Protein AF-A0A9X3BH97-F1 (afdb_monomer_lite)

Radius of gyration: 17.41 Å; chains: 1; bounding box: 35×28×45 Å

Secondary structure (DSSP, 8-state):
-HHHHHTT--------S-SB-EE-STTTTSS----EE--SSB-TT-PBPHHHHHHHHHHHHHHHHHHHHGGG---

pLDDT: mean 88.11, std 12.38, range [44.66, 98.62]

InterPro domains:
  IPR017853 Glycoside hydrolase superfamily [SSF51445] (1-66)

Structure (mmCIF, N/CA/C/O backbone):
data_AF-A0A9X3BH97-F1
#
_entry.id   AF-A0A9X3BH97-F1
#
loop_
_atom_site.group_PDB
_atom_site.id
_atom_site.type_symbol
_atom_site.label_atom_id
_atom_site.label_alt_id
_atom_site.label_comp_id
_atom_site.label_asym_id
_atom_site.label_entity_id
_atom_site.label_seq_id
_atom_site.pdbx_PDB_ins_code
_atom_site.Cartn_x
_atom_site.Cartn_y
_atom_site.Cartn_z
_atom_site.occupancy
_atom_site.B_iso_or_equiv
_atom_site.auth_seq_id
_atom_site.auth_comp_id
_atom_site.auth_asym_id
_atom_site.auth_atom_id
_atom_site.pdbx_PDB_model_num
ATOM 1 N N . MET A 1 1 ? -14.954 -6.128 4.662 1.00 75.75 1 MET A N 1
ATOM 2 C CA . MET A 1 1 ? -14.410 -6.730 5.898 1.00 75.75 1 MET A CA 1
ATOM 3 C C . MET A 1 1 ? -15.477 -6.813 6.985 1.00 75.75 1 MET A C 1
ATOM 5 O O . MET A 1 1 ? -15.829 -7.924 7.333 1.00 75.75 1 MET A O 1
ATOM 9 N N . HIS A 1 2 ? -16.105 -5.704 7.394 1.00 79.44 2 HIS A N 1
ATOM 10 C CA . HIS A 1 2 ? -17.24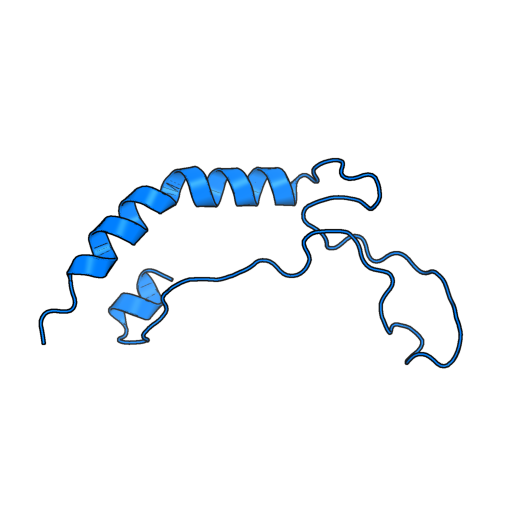0 -5.711 8.339 1.00 79.44 2 HIS A CA 1
ATOM 11 C C . HIS A 1 2 ? -18.358 -6.718 7.988 1.00 79.44 2 HIS A C 1
ATOM 13 O O . HIS A 1 2 ? -18.754 -7.523 8.822 1.00 79.44 2 HIS A O 1
ATOM 19 N N . GLN A 1 3 ? -18.851 -6.724 6.740 1.00 85.19 3 GLN A N 1
ATOM 20 C CA . GLN A 1 3 ? -19.893 -7.681 6.335 1.00 85.19 3 GLN A CA 1
ATOM 21 C C . GLN A 1 3 ? -19.404 -9.139 6.382 1.00 85.19 3 GLN A C 1
ATOM 23 O O . GLN A 1 3 ? -20.112 -9.988 6.895 1.00 85.19 3 GLN A O 1
ATOM 28 N N . LEU A 1 4 ? -18.162 -9.406 5.960 1.00 85.69 4 LEU A N 1
ATOM 29 C CA . LEU A 1 4 ? -17.559 -10.743 6.038 1.00 85.69 4 LEU A CA 1
ATOM 30 C C . LEU A 1 4 ? -17.467 -11.241 7.487 1.00 85.69 4 LEU A C 1
ATOM 32 O O . LEU A 1 4 ? -17.812 -12.386 7.752 1.00 85.69 4 LEU A O 1
ATOM 36 N N . LYS A 1 5 ? -17.082 -10.368 8.427 1.00 83.12 5 LYS A N 1
ATOM 37 C CA . LYS A 1 5 ? -17.096 -10.686 9.861 1.00 83.12 5 LYS A CA 1
ATOM 38 C C . LYS A 1 5 ? -18.510 -11.007 10.358 1.00 83.12 5 LYS A C 1
ATOM 40 O O . LYS A 1 5 ? -18.694 -11.994 11.060 1.00 83.12 5 LYS A O 1
ATOM 45 N N . ARG A 1 6 ? -19.520 -10.218 9.962 1.00 83.88 6 ARG A N 1
ATOM 46 C CA . ARG A 1 6 ? -20.937 -10.488 10.290 1.00 83.88 6 ARG A CA 1
ATOM 47 C C . ARG A 1 6 ? -21.438 -11.817 9.732 1.00 83.88 6 ARG A C 1
ATOM 49 O O . ARG A 1 6 ? -22.253 -12.464 10.378 1.00 83.88 6 ARG A O 1
ATOM 56 N N . ASP A 1 7 ? -20.937 -12.212 8.568 1.00 90.31 7 ASP A N 1
ATOM 57 C CA . ASP A 1 7 ? -21.277 -13.476 7.913 1.00 90.31 7 ASP A CA 1
ATOM 58 C C . ASP A 1 7 ? -20.473 -14.668 8.480 1.00 90.31 7 ASP A C 1
ATOM 60 O O . ASP A 1 7 ? -20.560 -15.779 7.961 1.00 90.31 7 ASP A O 1
ATOM 64 N N . GLY A 1 8 ? -19.692 -14.462 9.550 1.00 85.94 8 GLY A N 1
ATOM 65 C CA . GLY A 1 8 ? -18.933 -15.510 10.238 1.00 85.94 8 GLY A CA 1
ATOM 66 C C . GLY A 1 8 ? -17.586 -15.848 9.595 1.00 85.94 8 GLY A C 1
ATOM 67 O O . GLY A 1 8 ? -16.949 -16.823 9.991 1.00 85.94 8 GLY A O 1
ATOM 68 N N . VAL A 1 9 ? -17.123 -15.061 8.620 1.00 88.31 9 VAL A N 1
ATOM 69 C CA . VAL A 1 9 ? -15.802 -15.246 8.006 1.00 88.31 9 VAL A CA 1
ATOM 70 C C . VAL A 1 9 ? -14.736 -14.576 8.889 1.00 88.31 9 VAL A C 1
ATOM 72 O O . VAL A 1 9 ? -14.809 -13.359 9.101 1.00 88.31 9 VAL A O 1
ATOM 75 N N . PRO A 1 10 ? -13.720 -15.314 9.378 1.00 86.06 10 PRO A N 1
ATOM 76 C CA . PRO A 1 10 ? -12.714 -14.787 10.303 1.00 86.06 10 PRO A CA 1
ATOM 77 C C . PRO A 1 10 ? -11.655 -13.956 9.558 1.00 86.06 10 PRO A C 1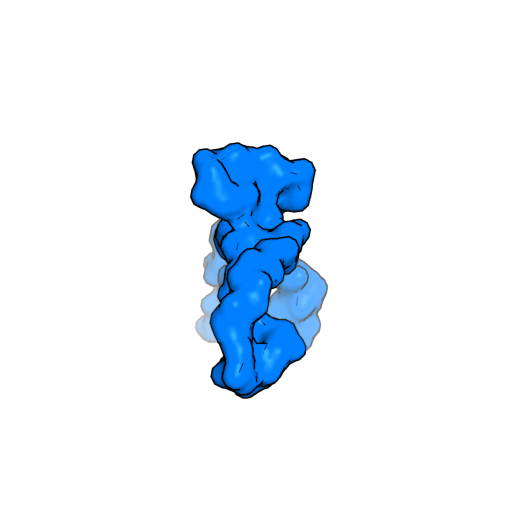
ATOM 79 O O . PRO A 1 10 ? -10.542 -14.408 9.304 1.00 86.06 10 PRO A O 1
ATOM 82 N N . VAL A 1 11 ? -12.023 -12.743 9.136 1.00 84.56 11 VAL A N 1
ATOM 83 C CA . VAL A 1 11 ? -11.120 -11.814 8.439 1.00 84.56 11 VAL A CA 1
ATOM 84 C C . VAL A 1 11 ? -10.545 -10.794 9.416 1.00 84.56 11 VAL A C 1
ATOM 86 O O . VAL A 1 11 ? -11.261 -9.898 9.862 1.00 84.56 11 VAL A O 1
ATOM 89 N N . ASP A 1 12 ? -9.236 -10.848 9.649 1.00 81.69 12 ASP A N 1
ATOM 90 C CA . ASP A 1 12 ? -8.543 -9.935 10.574 1.00 81.69 12 ASP A CA 1
ATOM 91 C C . ASP A 1 12 ? -7.961 -8.688 9.895 1.00 81.69 12 ASP A C 1
ATOM 93 O O . ASP A 1 12 ? -7.644 -7.692 10.546 1.00 81.69 12 ASP A O 1
ATOM 97 N N . GLY A 1 13 ? -7.857 -8.696 8.566 1.00 85.56 13 GLY A N 1
ATOM 98 C CA . GLY A 1 13 ? -7.299 -7.579 7.817 1.00 85.56 13 GLY A CA 1
ATOM 99 C C . GLY A 1 13 ? -7.242 -7.831 6.320 1.00 85.56 13 GLY A C 1
ATOM 100 O O . GLY A 1 13 ? -7.723 -8.841 5.813 1.00 85.56 13 GLY A O 1
ATOM 101 N N . PHE A 1 14 ? -6.656 -6.877 5.607 1.00 90.50 14 PHE A N 1
ATOM 102 C CA . PHE A 1 14 ? -6.330 -6.993 4.192 1.00 90.50 14 PHE A CA 1
ATOM 103 C C . PHE A 1 14 ? -5.116 -6.118 3.880 1.00 90.50 14 PHE A C 1
ATOM 105 O O . PHE A 1 14 ? -4.806 -5.176 4.613 1.00 90.50 14 PHE A O 1
ATOM 112 N N . THR A 1 15 ? -4.432 -6.428 2.786 1.00 94.06 15 THR A N 1
ATOM 113 C CA . THR A 1 15 ? -3.290 -5.662 2.288 1.00 94.06 15 THR A CA 1
ATOM 114 C C . THR A 1 15 ? -3.535 -5.260 0.843 1.00 94.06 15 THR A C 1
ATOM 116 O O . THR A 1 15 ? -4.163 -5.988 0.075 1.00 94.06 15 THR A O 1
ATOM 119 N N . TRP A 1 16 ? -3.050 -4.077 0.468 1.00 96.69 16 TRP A N 1
ATOM 120 C CA . TRP A 1 16 ? -3.025 -3.671 -0.929 1.00 96.69 16 TRP A CA 1
ATOM 121 C C . TRP A 1 16 ? -1.785 -4.250 -1.601 1.00 96.69 16 TRP A C 1
ATOM 123 O O . TRP A 1 16 ? -0.663 -3.994 -1.156 1.00 96.69 16 TRP A O 1
ATOM 133 N N . TYR A 1 17 ? -1.988 -4.986 -2.688 1.00 95.50 17 TYR A N 1
ATOM 134 C CA . TYR A 1 17 ? -0.910 -5.388 -3.574 1.00 95.50 17 TYR A CA 1
ATOM 135 C C . TYR A 1 17 ? -0.947 -4.504 -4.829 1.00 95.50 17 TYR A C 1
ATOM 137 O O . TYR A 1 17 ? -1.966 -4.458 -5.508 1.00 95.50 17 TYR A O 1
ATOM 145 N N . SER A 1 18 ? 0.101 -3.755 -5.159 1.00 95.75 18 SER A N 1
ATOM 146 C CA . SER A 1 18 ? 1.431 -3.664 -4.538 1.00 95.75 18 SER A CA 1
ATOM 147 C C . SER A 1 18 ? 1.663 -2.327 -3.814 1.00 95.75 18 SER A C 1
ATOM 149 O O . SER A 1 18 ? 0.938 -1.344 -3.991 1.00 95.75 18 SER A O 1
ATOM 151 N N . LEU A 1 19 ? 2.720 -2.246 -2.998 1.00 97.62 19 LEU A N 1
ATOM 152 C CA . LEU A 1 19 ? 3.117 -0.974 -2.384 1.00 97.62 19 LEU A CA 1
ATOM 153 C C . LEU A 1 19 ? 3.611 0.033 -3.436 1.00 97.62 19 LEU A C 1
ATOM 155 O O . LEU A 1 19 ? 3.226 1.197 -3.390 1.00 97.62 19 LEU A O 1
ATOM 159 N N . GLN A 1 20 ? 4.440 -0.413 -4.380 1.00 98.00 20 GLN A N 1
ATOM 160 C CA . GLN A 1 20 ? 4.982 0.404 -5.469 1.00 98.00 20 GLN A CA 1
ATOM 161 C C . GLN A 1 20 ? 4.560 -0.150 -6.826 1.00 98.00 20 GLN A C 1
ATOM 163 O O . GLN A 1 20 ? 4.202 -1.320 -6.921 1.00 98.00 20 GLN A O 1
ATOM 168 N N . HIS A 1 21 ? 4.622 0.666 -7.877 1.00 97.25 21 HIS A N 1
ATOM 169 C CA . HIS A 1 21 ? 4.563 0.170 -9.255 1.00 97.25 21 HIS A CA 1
ATOM 170 C C . HIS A 1 21 ? 5.515 -1.015 -9.461 1.00 97.25 21 HIS A C 1
ATOM 172 O O . HIS A 1 21 ? 6.531 -1.127 -8.773 1.00 97.25 21 HIS A O 1
ATOM 178 N N . GLN A 1 22 ? 5.174 -1.910 -10.381 1.00 94.81 22 GLN A N 1
ATOM 179 C CA . GLN A 1 22 ? 5.908 -3.160 -10.565 1.00 94.81 22 GLN A CA 1
ATOM 180 C C . GLN A 1 22 ? 6.416 -3.284 -11.987 1.00 94.81 22 GLN A C 1
ATOM 182 O O . GLN A 1 22 ? 5.707 -2.940 -12.923 1.00 94.81 22 GLN A O 1
ATOM 187 N N . VAL A 1 23 ? 7.616 -3.828 -12.134 1.00 92.81 23 VAL A N 1
ATOM 188 C CA . VAL A 1 23 ? 7.991 -4.527 -13.362 1.00 92.81 23 VAL A CA 1
ATOM 189 C C . VAL A 1 23 ? 7.600 -5.975 -13.121 1.00 92.81 23 VAL A C 1
ATOM 191 O O . VAL A 1 23 ? 8.091 -6.580 -12.168 1.00 92.81 23 VAL A O 1
ATOM 194 N N . ASP A 1 24 ? 6.616 -6.459 -13.874 1.00 86.44 24 ASP A N 1
ATOM 195 C CA . ASP A 1 24 ? 5.931 -7.723 -13.585 1.00 86.44 24 ASP A CA 1
ATOM 196 C C . ASP A 1 24 ? 6.101 -8.722 -14.737 1.00 86.44 24 ASP A C 1
ATOM 198 O O . ASP A 1 24 ? 6.682 -8.392 -15.765 1.00 86.44 24 ASP A O 1
ATOM 202 N N . TRP A 1 25 ? 5.606 -9.948 -14.569 1.00 88.56 25 TRP A N 1
ATOM 203 C CA . TRP A 1 25 ? 5.804 -11.092 -15.479 1.00 88.56 25 TRP A CA 1
ATOM 204 C C . TRP A 1 25 ? 4.991 -10.990 -16.786 1.00 88.56 25 TRP A C 1
ATOM 206 O O . TRP A 1 25 ? 4.506 -12.005 -17.286 1.00 88.56 25 TRP A O 1
ATOM 216 N N . ASP A 1 26 ? 4.820 -9.790 -17.345 1.00 87.00 26 ASP A N 1
ATOM 217 C CA . ASP A 1 26 ? 4.010 -9.529 -18.542 1.00 87.00 26 ASP A CA 1
ATOM 218 C C . ASP A 1 26 ? 4.493 -10.321 -19.770 1.00 87.00 26 ASP A C 1
ATOM 220 O O . ASP A 1 26 ? 3.688 -10.826 -20.552 1.00 87.00 26 ASP A O 1
ATOM 224 N N . SER A 1 27 ? 5.806 -10.532 -19.871 1.00 87.75 27 SER A N 1
ATOM 225 C CA . SER A 1 27 ? 6.459 -11.363 -20.886 1.00 87.75 27 SER A CA 1
ATOM 226 C C . SER A 1 27 ? 6.546 -12.856 -20.524 1.00 87.75 27 SER A C 1
ATOM 228 O O . SER A 1 27 ? 7.225 -13.628 -21.209 1.00 87.75 27 SER A O 1
ATOM 230 N N . ALA A 1 28 ? 5.916 -13.289 -19.424 1.00 89.56 28 ALA A N 1
ATOM 231 C CA . ALA A 1 28 ? 6.151 -14.591 -18.788 1.00 89.56 28 ALA A CA 1
ATOM 232 C C . ALA A 1 28 ? 7.648 -14.864 -18.508 1.00 89.56 28 ALA A C 1
ATOM 234 O O . ALA A 1 28 ? 8.100 -16.008 -18.583 1.00 89.56 28 ALA A O 1
ATOM 235 N N . LEU A 1 29 ? 8.411 -13.799 -18.227 1.00 87.62 29 LEU A N 1
ATOM 236 C CA . LEU A 1 29 ? 9.874 -13.769 -18.088 1.00 87.62 29 LEU A CA 1
ATOM 237 C C . LEU A 1 29 ? 10.686 -14.282 -19.280 1.00 87.62 29 LEU A C 1
ATOM 239 O O . LEU A 1 29 ? 11.832 -14.713 -19.122 1.00 87.62 29 LEU A O 1
ATOM 243 N N . ARG A 1 30 ? 10.123 -14.286 -20.483 1.00 93.62 30 ARG A N 1
ATOM 244 C CA . ARG A 1 30 ? 10.897 -14.699 -21.661 1.00 93.62 30 ARG A CA 1
ATOM 245 C C . ARG A 1 30 ? 11.938 -13.659 -22.063 1.00 93.62 30 ARG A C 1
ATOM 247 O O . ARG A 1 30 ? 12.915 -14.005 -22.719 1.00 93.62 30 ARG A O 1
ATOM 254 N N . GLU A 1 31 ? 11.732 -12.417 -21.645 1.00 89.75 31 GLU A N 1
ATOM 255 C CA . GLU A 1 31 ? 12.587 -11.271 -21.927 1.00 89.75 31 GLU A CA 1
ATOM 256 C C . GLU A 1 31 ? 12.482 -10.227 -20.807 1.00 89.75 31 GLU A C 1
ATOM 258 O O . GLU A 1 31 ? 11.437 -10.101 -20.159 1.00 89.75 31 GLU A O 1
ATOM 263 N N . ASP A 1 32 ? 13.566 -9.480 -20.592 1.00 87.94 32 ASP A N 1
ATOM 264 C CA . ASP A 1 32 ? 13.612 -8.335 -19.677 1.00 87.94 32 ASP A CA 1
ATOM 265 C C . ASP A 1 32 ? 13.025 -7.100 -20.380 1.00 87.94 32 ASP A C 1
ATOM 267 O O . ASP A 1 32 ? 13.737 -6.317 -21.010 1.00 87.94 32 ASP A O 1
ATOM 271 N N . SER A 1 33 ? 11.692 -6.988 -20.352 1.00 89.44 33 SER A N 1
ATOM 272 C CA . SER A 1 33 ? 10.931 -5.936 -21.043 1.00 89.44 33 SER A CA 1
ATOM 273 C C . SER A 1 33 ? 11.011 -4.576 -20.339 1.00 89.44 33 SER A C 1
ATOM 275 O O . SER A 1 33 ? 10.755 -3.540 -20.957 1.00 89.44 33 SER A O 1
ATOM 277 N N . GLY A 1 34 ? 11.324 -4.563 -19.037 1.00 91.12 34 GLY A N 1
ATOM 278 C CA . GLY A 1 34 ? 11.333 -3.358 -18.208 1.00 91.12 34 GLY A CA 1
ATOM 279 C C . GLY A 1 34 ? 9.981 -2.634 -18.113 1.00 91.12 34 GLY A C 1
ATOM 280 O O . GLY A 1 34 ? 9.949 -1.465 -17.718 1.00 91.12 34 GLY A O 1
ATOM 281 N N . HIS A 1 35 ? 8.866 -3.275 -18.486 1.00 93.81 35 HIS A N 1
ATOM 282 C CA . HIS A 1 35 ? 7.561 -2.618 -18.525 1.00 93.81 35 HIS A CA 1
ATOM 283 C C . HIS A 1 35 ? 7.047 -2.302 -17.115 1.00 93.81 35 HIS A C 1
ATOM 285 O O . HIS A 1 35 ? 6.880 -3.190 -16.280 1.00 93.81 35 HIS A O 1
ATOM 291 N N . ILE A 1 36 ? 6.750 -1.028 -16.845 1.00 95.00 36 ILE A N 1
ATOM 292 C CA . ILE A 1 36 ? 6.248 -0.585 -15.540 1.00 95.00 36 ILE A CA 1
ATOM 293 C C . ILE A 1 36 ? 4.717 -0.636 -15.510 1.00 95.00 36 ILE A C 1
ATOM 295 O O . ILE A 1 36 ? 4.037 0.175 -16.136 1.00 95.00 36 ILE A O 1
ATOM 299 N N . ASN A 1 37 ? 4.177 -1.504 -14.662 1.00 93.94 37 ASN A N 1
ATOM 300 C CA . ASN A 1 37 ? 2.768 -1.580 -14.301 1.00 93.94 37 ASN A CA 1
ATOM 301 C C . ASN A 1 37 ? 2.435 -0.579 -13.182 1.00 93.94 37 ASN A C 1
ATOM 303 O O . ASN A 1 37 ? 2.865 -0.718 -12.029 1.00 93.94 37 ASN A O 1
ATOM 307 N N . GLN A 1 38 ? 1.628 0.435 -13.506 1.00 95.38 38 GLN A N 1
ATOM 308 C CA . GLN A 1 38 ? 1.287 1.555 -12.617 1.00 95.38 38 GLN A CA 1
ATOM 309 C C . GLN A 1 38 ? 0.170 1.232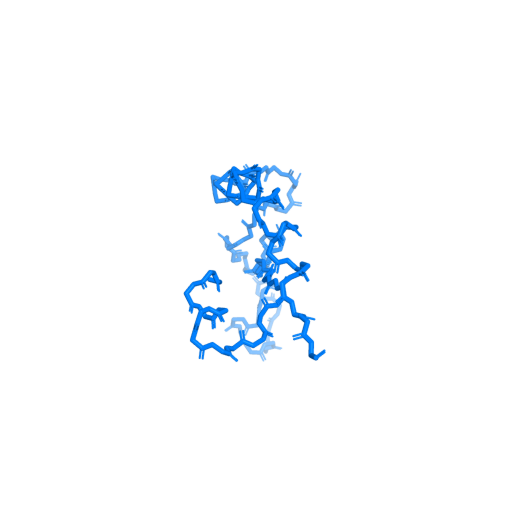 -11.602 1.00 95.38 38 GLN A C 1
ATOM 311 O O . GLN A 1 38 ? -0.820 1.952 -11.488 1.00 95.38 38 GLN A O 1
ATOM 316 N N . LEU A 1 39 ? 0.316 0.135 -10.855 1.00 94.75 39 LEU A N 1
ATOM 317 C CA . LEU A 1 39 ? -0.736 -0.414 -9.977 1.00 94.75 39 LEU A CA 1
ATOM 318 C C . LEU A 1 39 ? -0.482 -0.192 -8.471 1.00 94.75 39 LEU A C 1
ATOM 320 O O . LEU A 1 39 ? -1.334 -0.476 -7.628 1.00 94.75 39 LEU A O 1
ATOM 324 N N . GLY A 1 40 ? 0.698 0.323 -8.125 1.00 97.50 40 GLY A N 1
ATOM 325 C CA . GLY A 1 40 ? 1.107 0.539 -6.735 1.00 97.50 40 GLY A CA 1
ATOM 326 C C . GLY A 1 40 ? 0.449 1.728 -6.027 1.00 97.50 40 GLY A C 1
ATOM 327 O O . GLY A 1 40 ? 0.024 2.701 -6.652 1.00 97.50 40 GLY A O 1
ATOM 328 N N . LEU A 1 41 ? 0.457 1.694 -4.688 1.00 98.62 41 LEU A N 1
ATOM 329 C CA . LEU A 1 41 ? 0.113 2.853 -3.845 1.00 98.62 41 LEU A CA 1
ATOM 330 C C . LEU A 1 41 ? 1.091 4.029 -4.022 1.00 98.62 41 LEU A C 1
ATOM 332 O O . LEU A 1 41 ? 0.722 5.184 -3.787 1.00 98.62 41 LEU A O 1
ATOM 336 N N . PHE A 1 42 ? 2.322 3.727 -4.427 1.00 98.62 42 PHE A N 1
ATOM 337 C CA . PHE A 1 42 ? 3.392 4.660 -4.751 1.00 98.62 42 PHE A CA 1
ATOM 338 C C . PHE A 1 42 ? 3.961 4.358 -6.142 1.00 98.62 42 PHE A C 1
ATOM 340 O O . PHE A 1 42 ? 3.887 3.224 -6.622 1.00 98.62 42 PHE A O 1
ATOM 347 N N . ASP A 1 43 ? 4.569 5.356 -6.775 1.00 98.12 43 ASP A N 1
ATOM 348 C CA . ASP A 1 43 ? 5.423 5.125 -7.939 1.00 98.12 43 ASP A CA 1
ATOM 349 C C . ASP A 1 43 ? 6.797 4.536 -7.531 1.00 98.12 43 ASP A C 1
ATOM 351 O O . ASP A 1 43 ? 7.088 4.295 -6.348 1.00 98.12 43 ASP A O 1
ATOM 355 N N . LEU A 1 44 ? 7.670 4.293 -8.515 1.00 97.06 44 LEU A N 1
ATOM 356 C CA . LEU A 1 44 ? 9.023 3.771 -8.265 1.00 97.06 44 LEU A CA 1
ATOM 357 C C . LEU A 1 44 ? 9.928 4.765 -7.515 1.00 97.06 44 LEU A C 1
ATOM 359 O O . LEU A 1 44 ? 10.825 4.345 -6.786 1.00 97.06 44 LEU A O 1
ATOM 363 N N . ASN A 1 45 ? 9.641 6.064 -7.612 1.00 97.81 45 ASN A N 1
ATOM 364 C CA . ASN A 1 45 ? 10.346 7.138 -6.908 1.00 97.81 45 ASN A CA 1
ATOM 365 C C . ASN A 1 45 ? 9.763 7.422 -5.512 1.00 97.81 45 ASN A C 1
ATOM 367 O O . ASN A 1 45 ? 10.197 8.360 -4.845 1.00 97.81 45 ASN A O 1
ATOM 371 N N . ARG A 1 46 ? 8.812 6.599 -5.044 1.00 96.81 46 ARG A N 1
ATOM 372 C CA . ARG A 1 46 ? 8.131 6.724 -3.744 1.00 96.81 46 ARG A CA 1
ATOM 373 C C . ARG A 1 46 ? 7.252 7.970 -3.624 1.00 96.81 46 ARG A C 1
ATOM 375 O O . ARG A 1 46 ? 6.950 8.407 -2.512 1.00 96.81 46 ARG A O 1
ATOM 382 N N . ASN A 1 47 ? 6.768 8.505 -4.739 1.00 98.25 47 ASN A N 1
ATOM 383 C CA . ASN A 1 47 ? 5.699 9.494 -4.722 1.00 98.25 47 ASN A CA 1
ATOM 384 C C . ASN A 1 47 ? 4.355 8.790 -4.538 1.00 98.25 47 ASN A C 1
ATOM 386 O O . ASN A 1 47 ? 4.078 7.766 -5.161 1.00 98.25 47 ASN A O 1
ATOM 390 N N . ILE A 1 48 ? 3.513 9.329 -3.657 1.00 98.44 48 ILE A N 1
ATOM 391 C CA . ILE A 1 48 ? 2.216 8.725 -3.347 1.00 98.44 48 ILE A CA 1
ATOM 392 C C . ILE A 1 48 ? 1.219 8.919 -4.496 1.00 98.44 48 ILE A C 1
ATOM 394 O O . ILE A 1 48 ? 0.942 10.045 -4.919 1.00 98.44 48 ILE A O 1
ATOM 398 N N . MET A 1 49 ? 0.612 7.821 -4.941 1.00 98.44 49 MET A N 1
ATOM 399 C CA . MET A 1 49 ? -0.417 7.824 -5.979 1.00 98.44 49 MET A CA 1
ATOM 400 C C . MET A 1 49 ? -1.783 8.240 -5.406 1.00 98.44 49 MET A C 1
ATOM 402 O O . MET A 1 49 ? -2.004 8.155 -4.191 1.00 98.44 49 MET A O 1
ATOM 406 N N . PRO A 1 50 ? -2.755 8.651 -6.246 1.00 98.06 50 PRO A N 1
ATOM 407 C CA . PRO A 1 50 ? -4.116 8.938 -5.788 1.00 98.06 50 PRO A CA 1
ATOM 408 C C . PRO A 1 50 ? -4.740 7.787 -4.982 1.00 98.06 50 PRO A C 1
ATOM 410 O O . PRO A 1 50 ? -5.337 8.027 -3.931 1.00 98.06 50 PRO A O 1
ATOM 413 N N . VAL A 1 51 ? -4.521 6.536 -5.406 1.00 97.88 51 VAL A N 1
ATOM 414 C CA . VAL A 1 51 ? -4.983 5.342 -4.679 1.00 97.88 51 VAL A CA 1
ATOM 415 C C . VAL A 1 51 ? -4.280 5.172 -3.327 1.00 97.88 51 VAL A C 1
ATOM 417 O O . VAL A 1 51 ? -4.931 4.832 -2.344 1.00 97.88 51 VAL A O 1
ATOM 420 N N . GLY A 1 52 ? -2.996 5.534 -3.220 1.00 98.31 52 GLY A N 1
ATOM 421 C CA . GLY A 1 52 ? -2.265 5.610 -1.951 1.00 98.31 52 GLY A CA 1
ATOM 422 C C . GLY A 1 52 ? -2.904 6.578 -0.957 1.00 98.31 52 GLY A C 1
ATOM 423 O O . GLY A 1 52 ? -3.072 6.253 0.221 1.00 98.31 52 GLY A O 1
ATOM 424 N N . LYS A 1 53 ? -3.336 7.753 -1.431 1.00 98.50 53 LYS A N 1
ATOM 425 C CA . LYS A 1 53 ? -4.060 8.732 -0.600 1.00 98.50 53 LYS A CA 1
ATOM 426 C C . LYS A 1 53 ? -5.420 8.189 -0.151 1.00 98.50 53 LYS A C 1
ATOM 428 O O . LYS A 1 53 ? -5.778 8.349 1.016 1.00 98.50 53 LYS A O 1
ATOM 433 N N . ALA A 1 54 ? -6.154 7.527 -1.046 1.00 98.06 54 ALA A N 1
ATOM 434 C CA . ALA A 1 54 ? -7.438 6.908 -0.725 1.00 98.06 54 ALA A CA 1
ATOM 4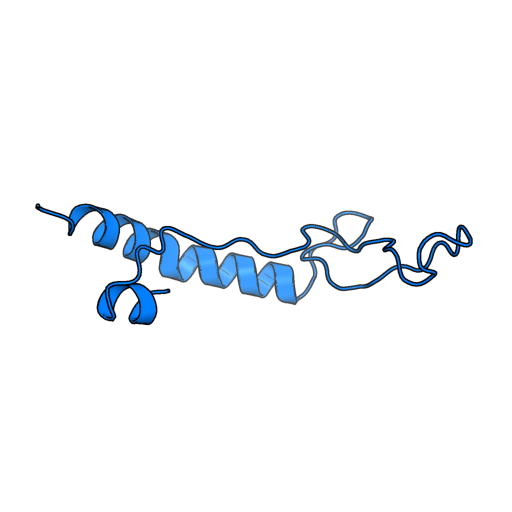35 C C . ALA A 1 54 ? -7.287 5.771 0.299 1.00 98.06 54 ALA A C 1
ATOM 437 O O . ALA A 1 54 ? -8.017 5.739 1.288 1.00 98.06 54 ALA A O 1
ATOM 438 N N . TYR A 1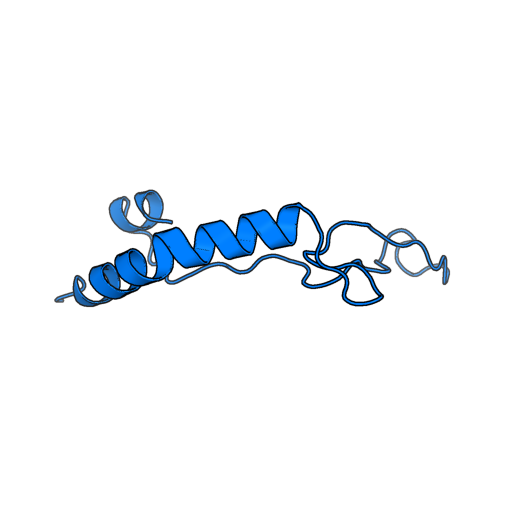 55 ? -6.294 4.899 0.123 1.00 97.38 55 TYR A N 1
ATOM 439 C CA . TYR A 1 55 ? -5.993 3.805 1.045 1.00 97.38 55 TYR A CA 1
ATOM 440 C C . TYR A 1 55 ? -5.584 4.320 2.431 1.00 97.38 55 TYR A C 1
ATOM 442 O O . TYR A 1 55 ? -6.095 3.853 3.448 1.00 97.38 55 TYR A O 1
ATOM 450 N N . LYS A 1 56 ? -4.748 5.368 2.488 1.00 97.50 56 LYS A N 1
ATOM 451 C CA . LYS A 1 56 ? -4.409 6.053 3.744 1.00 97.50 56 LYS A CA 1
ATOM 452 C C . LYS A 1 56 ? -5.656 6.594 4.449 1.00 97.50 56 LYS A C 1
ATOM 454 O O . LYS A 1 56 ? -5.801 6.397 5.654 1.00 97.50 56 LYS A O 1
ATOM 459 N N . ARG A 1 57 ? -6.560 7.249 3.710 1.00 97.50 57 ARG A N 1
ATOM 460 C CA . ARG A 1 57 ? -7.825 7.765 4.258 1.00 97.50 57 ARG A CA 1
ATOM 461 C C . ARG A 1 57 ? -8.712 6.636 4.782 1.00 97.50 57 ARG A C 1
ATOM 463 O O . ARG A 1 57 ? -9.259 6.769 5.871 1.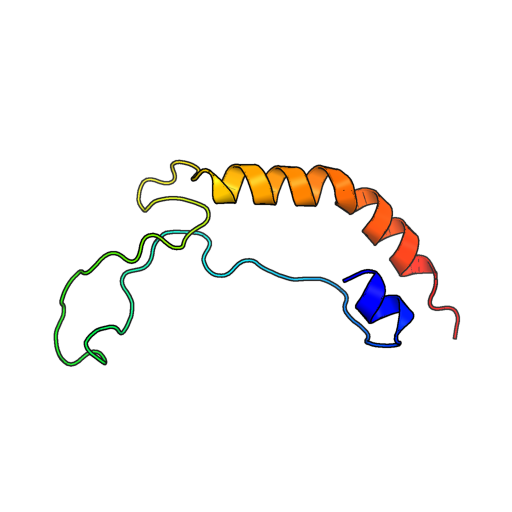00 97.50 57 ARG A O 1
ATOM 470 N N . LEU A 1 58 ? -8.816 5.531 4.045 1.00 95.06 58 LEU A N 1
ATOM 471 C CA . LEU A 1 58 ? -9.579 4.354 4.455 1.00 95.06 58 LEU A CA 1
ATOM 472 C C . LEU A 1 58 ? -9.061 3.801 5.789 1.00 95.06 58 LEU A C 1
ATOM 474 O O . LEU A 1 58 ? -9.837 3.637 6.724 1.00 95.06 58 LEU A O 1
ATOM 478 N N . ILE A 1 59 ? -7.747 3.597 5.919 1.00 94.38 59 ILE A N 1
ATOM 479 C CA . ILE A 1 59 ? -7.144 3.138 7.178 1.00 94.38 59 ILE A CA 1
ATOM 480 C C . ILE A 1 59 ? -7.446 4.119 8.313 1.00 94.38 59 ILE A C 1
ATOM 482 O O . ILE A 1 59 ? -7.863 3.698 9.386 1.00 94.38 59 ILE A O 1
ATOM 486 N N . GLN A 1 60 ? -7.275 5.425 8.088 1.00 95.50 60 GLN A N 1
ATOM 487 C CA . GLN A 1 60 ? -7.536 6.443 9.111 1.00 95.50 60 GLN A CA 1
ATOM 488 C C . GLN A 1 60 ? -8.985 6.437 9.607 1.00 95.50 60 GLN A C 1
ATOM 490 O O . GLN A 1 60 ? -9.205 6.638 10.794 1.00 95.50 60 GLN A O 1
ATOM 495 N N . GLN A 1 61 ? -9.950 6.213 8.715 1.00 93.62 61 GLN A N 1
ATOM 496 C CA . GLN A 1 61 ? -11.373 6.200 9.058 1.00 93.62 61 GLN A CA 1
ATOM 497 C C . GLN A 1 61 ? -11.802 4.933 9.805 1.00 93.62 61 GLN A C 1
ATOM 499 O O . GLN A 1 61 ? -12.749 4.989 10.581 1.00 93.62 61 GLN A O 1
ATOM 504 N N . TRP A 1 62 ? -11.131 3.802 9.570 1.00 89.38 62 TRP A N 1
ATOM 505 C CA . TRP A 1 62 ? -11.603 2.495 10.037 1.00 89.38 62 TRP A CA 1
ATOM 506 C C . TRP A 1 62 ? -10.735 1.845 11.112 1.00 89.38 62 TRP A C 1
ATOM 508 O O . TRP A 1 62 ? -11.228 0.962 11.805 1.00 89.38 62 TRP A O 1
ATOM 518 N N . LYS A 1 63 ? -9.473 2.259 11.292 1.00 88.56 63 LYS A N 1
ATOM 519 C CA . LYS A 1 63 ? -8.538 1.608 12.228 1.00 88.56 63 LYS A CA 1
ATOM 520 C C . LYS A 1 63 ? -9.106 1.435 13.644 1.00 88.56 63 LYS A C 1
ATOM 522 O O . LYS A 1 63 ? -8.948 0.368 14.220 1.00 88.56 63 LYS A O 1
ATOM 527 N N . ASP A 1 64 ? -9.809 2.436 14.170 1.00 87.94 64 ASP A N 1
ATOM 528 C CA . ASP A 1 64 ? -10.303 2.418 15.550 1.00 87.94 64 ASP A CA 1
ATOM 529 C C . ASP A 1 64 ? -11.561 1.533 15.680 1.00 87.94 64 ASP A C 1
ATOM 531 O O . ASP A 1 64 ? -11.741 0.857 16.690 1.00 87.94 64 ASP A O 1
ATOM 535 N N . ILE A 1 65 ? -12.381 1.462 14.620 1.00 83.81 65 ILE A N 1
ATOM 536 C CA . ILE A 1 65 ? -13.549 0.566 14.515 1.00 83.81 65 ILE A CA 1
ATOM 537 C C . ILE A 1 65 ? -13.090 -0.896 14.445 1.00 83.81 65 ILE A C 1
ATOM 539 O O . ILE A 1 65 ? -13.631 -1.769 15.112 1.00 83.81 65 ILE A O 1
ATOM 543 N N . LEU A 1 66 ? -12.053 -1.175 13.656 1.00 77.75 66 LEU A N 1
ATOM 544 C CA . LEU A 1 66 ? -11.532 -2.534 13.509 1.00 77.75 66 LEU A CA 1
ATOM 545 C C . LEU A 1 66 ? -10.903 -3.061 14.803 1.00 77.75 66 LEU A C 1
ATOM 547 O O . LEU A 1 66 ? -11.007 -4.253 15.088 1.00 77.75 66 LEU A O 1
ATOM 551 N N . VAL A 1 67 ? -10.272 -2.182 15.589 1.00 77.88 67 VAL A N 1
ATOM 552 C CA . VAL A 1 67 ? -9.719 -2.534 16.903 1.00 77.88 67 VAL A CA 1
ATOM 553 C C . VAL A 1 67 ? -10.831 -2.858 17.899 1.00 77.88 67 VAL A C 1
ATOM 555 O O . VAL A 1 67 ? -10.703 -3.838 18.629 1.00 77.88 67 VAL A O 1
ATOM 558 N N . SER A 1 68 ? -11.929 -2.096 17.927 1.00 74.75 68 SER A N 1
ATOM 559 C CA . SER A 1 68 ? -13.035 -2.374 18.853 1.00 74.75 68 SER A CA 1
ATOM 560 C C . SER A 1 68 ? -13.769 -3.681 18.527 1.00 74.75 68 SER A C 1
ATOM 562 O O . SER A 1 68 ? -14.174 -4.394 19.443 1.00 74.75 68 SER A O 1
ATOM 564 N N . GLU A 1 69 ? -13.871 -4.051 17.248 1.00 70.25 69 GLU A N 1
ATOM 565 C CA . GLU A 1 69 ? -14.474 -5.317 16.807 1.00 70.25 69 GLU A CA 1
ATOM 566 C C . GLU A 1 69 ? -13.643 -6.567 17.145 1.00 70.25 69 GLU A C 1
ATOM 568 O O . GLU A 1 69 ? -14.201 -7.661 17.218 1.00 70.25 69 GLU A O 1
ATOM 573 N N . ASN A 1 70 ? -12.329 -6.446 17.365 1.00 61.28 70 ASN A N 1
ATOM 574 C CA . ASN A 1 70 ? -11.477 -7.601 17.690 1.00 61.28 70 ASN A CA 1
ATOM 575 C C . ASN A 1 70 ? -11.732 -8.176 19.092 1.00 61.28 70 ASN A C 1
ATOM 577 O O . ASN A 1 70 ? -11.419 -9.338 19.338 1.00 61.28 70 ASN A O 1
ATOM 581 N N . TYR A 1 71 ? -12.332 -7.406 20.001 1.00 56.59 71 TYR A N 1
ATOM 582 C CA . TYR A 1 71 ? -12.649 -7.859 21.361 1.00 56.59 71 TYR A CA 1
ATOM 583 C C . TYR A 1 71 ? -14.003 -8.593 21.466 1.00 56.59 71 TYR A C 1
ATOM 585 O O . TYR A 1 71 ? -14.429 -8.939 22.565 1.00 56.59 71 TYR A O 1
ATOM 593 N N . GLY A 1 72 ? -14.693 -8.824 20.341 1.00 51.03 72 GLY A N 1
ATOM 594 C CA . GLY A 1 72 ? -16.029 -9.433 20.293 1.00 51.03 72 GLY A CA 1
ATOM 595 C C . GLY A 1 72 ? -16.076 -10.962 20.180 1.00 51.03 72 GLY A C 1
ATOM 596 O O . GLY A 1 72 ? -17.167 -11.525 20.238 1.00 51.03 72 GLY A O 1
ATOM 597 N N . LEU A 1 73 ? -14.939 -11.650 20.032 1.00 52.12 73 LEU A N 1
ATOM 598 C CA . LEU A 1 73 ? -14.886 -13.117 20.026 1.00 52.12 73 LEU A CA 1
ATOM 599 C C . LEU A 1 73 ? -14.718 -13.647 21.457 1.00 52.12 73 LEU A C 1
ATOM 601 O O . LEU A 1 73 ? -13.646 -14.106 21.842 1.00 52.12 73 LEU A O 1
ATOM 605 N N . ASN A 1 74 ? -15.786 -13.567 22.251 1.00 44.66 74 ASN A N 1
ATOM 606 C CA . ASN A 1 74 ? -15.907 -14.407 23.440 1.00 44.66 74 ASN A CA 1
ATOM 607 C C . ASN A 1 74 ? -16.420 -15.775 22.977 1.00 44.66 74 ASN A C 1
ATOM 609 O O . ASN A 1 74 ? -17.586 -15.894 22.597 1.00 44.66 74 ASN A O 1
ATOM 613 N N . PHE A 1 75 ? -15.525 -16.763 22.949 1.00 50.91 75 PHE A N 1
ATOM 614 C CA . PHE A 1 75 ? -15.902 -18.177 22.940 1.00 50.91 75 PHE A CA 1
ATOM 615 C C . PHE A 1 75 ? -16.392 -18.594 24.328 1.00 50.91 75 PHE A C 1
ATOM 617 O O . PHE A 1 75 ? -15.824 -18.084 25.323 1.00 50.91 75 PHE A O 1
#

Sequence (75 aa):
MHQLKRDGVPVDGFTWYSLQHQVDWDSALREDSGHINQLGLFDLNRNIMPVGKAYKRLIQQWKDILVSENYGLNF

Organism: NCBI:txid2982496

Foldseek 3Di:
DVVCVVVVNPDLDDDDPDQEWDPDCPVVPPDPPVDTHHRHCAYPVRHGDPVVVVVVVVCVVCVVVSVVVVVPPDD